Protein AF-A0A7S0CUC9-F1 (afdb_monomer)

Structure (mmCIF, N/CA/C/O backbone):
data_AF-A0A7S0CUC9-F1
#
_entry.id   AF-A0A7S0CUC9-F1
#
loop_
_atom_site.group_PDB
_atom_site.id
_atom_site.type_symbol
_atom_site.label_atom_id
_atom_site.label_alt_id
_atom_site.label_comp_id
_atom_site.label_asym_id
_atom_site.label_entity_id
_atom_site.label_seq_id
_atom_site.pdbx_PDB_ins_code
_atom_site.Cartn_x
_atom_site.Cartn_y
_atom_site.Cartn_z
_atom_site.occupancy
_atom_site.B_iso_or_equiv
_atom_site.auth_seq_id
_atom_site.auth_comp_id
_atom_site.auth_asym_id
_atom_site.auth_atom_id
_atom_site.pdbx_PDB_model_num
ATOM 1 N N . ALA A 1 1 ? -27.257 -79.789 12.459 1.00 45.66 1 ALA A N 1
ATOM 2 C CA . ALA A 1 1 ? -27.348 -78.481 13.132 1.00 45.66 1 ALA A CA 1
ATOM 3 C C . ALA A 1 1 ? -26.017 -77.756 12.973 1.00 45.66 1 ALA A C 1
ATOM 5 O O . ALA A 1 1 ? -25.026 -78.236 13.495 1.00 45.66 1 ALA A O 1
ATOM 6 N N . CYS A 1 2 ? -25.992 -76.676 12.191 1.00 34.47 2 CYS A N 1
ATOM 7 C CA . CYS A 1 2 ? -24.929 -75.663 12.150 1.00 34.47 2 CYS A CA 1
ATOM 8 C C . CYS A 1 2 ? -25.533 -74.432 11.444 1.00 34.47 2 CYS A C 1
ATOM 10 O O . CYS A 1 2 ? -25.970 -74.574 10.299 1.00 34.47 2 CYS A O 1
ATOM 12 N N . PRO A 1 3 ? -25.676 -73.272 12.109 1.00 47.12 3 PRO A N 1
ATOM 13 C CA . PRO A 1 3 ? -26.386 -72.130 11.543 1.00 47.12 3 PRO A CA 1
ATOM 14 C C . PRO A 1 3 ? -25.508 -71.349 10.552 1.00 47.12 3 PRO A C 1
ATOM 16 O O . PRO A 1 3 ? -24.316 -71.143 10.770 1.00 47.12 3 PRO A O 1
ATOM 19 N N . ARG A 1 4 ? -26.131 -70.912 9.450 1.00 42.53 4 ARG A N 1
ATOM 20 C CA . ARG A 1 4 ? -25.547 -70.050 8.412 1.00 42.53 4 ARG A CA 1
ATOM 21 C C . ARG A 1 4 ? -25.135 -68.696 9.006 1.00 42.53 4 ARG A C 1
ATOM 23 O O . ARG A 1 4 ? -25.962 -68.009 9.597 1.00 42.53 4 ARG A O 1
ATOM 30 N N . ALA A 1 5 ? -23.880 -68.302 8.800 1.00 45.47 5 ALA A N 1
ATOM 31 C CA . ALA A 1 5 ? -23.384 -66.966 9.117 1.00 45.47 5 ALA A CA 1
ATOM 32 C C . ALA A 1 5 ? -23.935 -65.929 8.118 1.00 45.47 5 ALA A C 1
ATOM 34 O O . ALA A 1 5 ? -23.866 -66.128 6.905 1.00 45.47 5 ALA A O 1
ATOM 35 N N . ALA A 1 6 ? -24.486 -64.830 8.637 1.00 49.97 6 ALA A N 1
ATOM 36 C CA . ALA A 1 6 ? -24.953 -63.682 7.861 1.00 49.97 6 ALA A CA 1
ATOM 37 C C . ALA A 1 6 ? -23.773 -62.821 7.351 1.00 49.97 6 ALA A C 1
ATOM 39 O O . ALA A 1 6 ? -22.750 -62.729 8.039 1.00 49.97 6 ALA A O 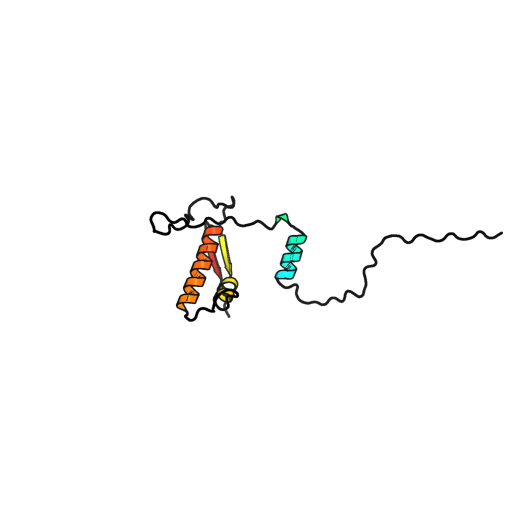1
ATOM 40 N N . PRO A 1 7 ? -23.886 -62.158 6.184 1.00 44.66 7 PRO A N 1
ATOM 41 C CA . PRO A 1 7 ? -22.839 -61.277 5.674 1.00 44.66 7 PRO A CA 1
ATOM 42 C C . PRO A 1 7 ? -22.808 -59.948 6.447 1.00 44.66 7 PRO A C 1
ATOM 44 O O . PRO A 1 7 ? -23.837 -59.312 6.671 1.00 44.66 7 PRO A O 1
ATOM 47 N N . ARG A 1 8 ? -21.608 -59.525 6.865 1.00 47.50 8 ARG A N 1
ATOM 48 C CA . ARG A 1 8 ? -21.362 -58.240 7.538 1.00 47.50 8 ARG A CA 1
ATOM 49 C C . ARG A 1 8 ? -21.408 -57.089 6.524 1.00 47.50 8 ARG A C 1
ATOM 51 O O . ARG A 1 8 ? -20.674 -57.114 5.540 1.00 47.50 8 ARG A O 1
ATOM 58 N N . ASN A 1 9 ? -22.222 -56.073 6.807 1.00 39.84 9 ASN A N 1
ATOM 59 C CA . ASN A 1 9 ? -22.202 -54.773 6.127 1.00 39.84 9 ASN A CA 1
ATOM 60 C C . ASN A 1 9 ? -20.844 -54.070 6.339 1.00 39.84 9 ASN A C 1
ATOM 62 O O . ASN A 1 9 ? -20.366 -54.045 7.477 1.00 39.84 9 ASN A O 1
ATOM 66 N N . PRO A 1 10 ? -20.225 -53.465 5.309 1.00 44.09 10 PRO A N 1
ATOM 67 C CA . PRO A 1 10 ? -19.032 -52.647 5.487 1.00 44.09 10 PRO A CA 1
ATOM 68 C C . PRO A 1 10 ? -19.412 -51.218 5.913 1.00 44.09 10 PRO A C 1
ATOM 70 O O . PRO A 1 10 ? -20.208 -50.550 5.258 1.00 44.09 10 PRO A O 1
ATOM 73 N N . SER A 1 11 ? -18.834 -50.751 7.021 1.00 48.31 11 SER A N 1
ATOM 74 C CA . SER A 1 11 ? -18.965 -49.380 7.531 1.00 48.31 11 SER A CA 1
ATOM 75 C C . SER A 1 11 ? -18.421 -48.326 6.545 1.00 48.31 11 SER A C 1
ATOM 77 O O . SER A 1 11 ? -17.453 -48.609 5.831 1.00 48.31 11 SER A O 1
ATOM 79 N N . PRO A 1 12 ? -18.952 -47.087 6.541 1.00 47.19 12 PRO A N 1
ATOM 80 C CA . PRO A 1 12 ? -18.495 -46.016 5.668 1.00 47.19 12 PRO A CA 1
ATOM 81 C C . PRO A 1 12 ? -17.354 -45.248 6.347 1.00 47.19 12 PRO A C 1
ATOM 83 O O . PRO A 1 12 ? -17.554 -44.181 6.918 1.00 47.19 12 PRO A O 1
ATOM 86 N N . HIS A 1 13 ? -16.140 -45.792 6.310 1.00 48.03 13 HIS A N 1
ATOM 87 C CA . HIS A 1 13 ? -14.944 -44.991 6.575 1.00 48.03 13 HIS A CA 1
ATOM 88 C C . HIS A 1 13 ? -14.215 -44.747 5.251 1.00 48.03 13 HIS A C 1
ATOM 90 O O . HIS A 1 13 ? -13.943 -45.715 4.531 1.00 48.03 13 HIS A O 1
ATOM 96 N N . PRO A 1 14 ? -13.903 -43.487 4.895 1.00 47.31 14 PRO A N 1
ATOM 97 C CA . PRO A 1 14 ? -13.142 -43.207 3.690 1.00 47.31 14 PRO A CA 1
ATOM 98 C C . PRO A 1 14 ? -11.754 -43.829 3.853 1.00 47.31 14 PRO A C 1
ATOM 100 O O . PRO A 1 14 ? -10.995 -43.479 4.757 1.00 47.31 14 PRO A O 1
ATOM 103 N N . ARG A 1 15 ? -11.436 -44.796 2.989 1.00 48.88 15 ARG A N 1
ATOM 104 C CA . ARG A 1 1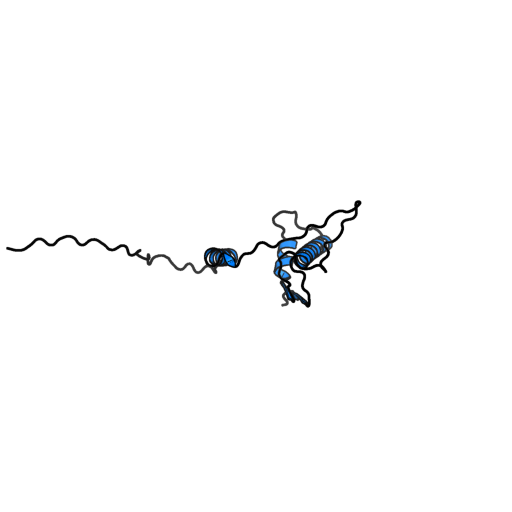5 ? -10.089 -45.354 2.883 1.00 48.88 15 ARG A CA 1
ATOM 105 C C . ARG A 1 15 ? -9.184 -44.241 2.371 1.00 48.88 15 ARG A C 1
ATOM 107 O O . ARG A 1 15 ? -9.240 -43.893 1.196 1.00 48.88 15 ARG A O 1
ATOM 114 N N . VAL A 1 16 ? -8.389 -43.666 3.265 1.00 52.16 16 VAL A N 1
ATOM 115 C CA . VAL A 1 16 ? -7.302 -42.762 2.894 1.00 52.16 16 VAL A CA 1
ATOM 116 C C . VAL A 1 16 ? -6.314 -43.582 2.068 1.00 52.16 16 VAL A C 1
ATOM 118 O O . VAL A 1 16 ? -5.735 -44.547 2.564 1.00 52.16 16 VAL A O 1
ATOM 121 N N . ASP A 1 17 ? -6.204 -43.256 0.783 1.00 50.69 17 ASP A N 1
ATOM 122 C CA . ASP A 1 17 ? -5.310 -43.933 -0.150 1.00 50.69 17 ASP A CA 1
ATOM 123 C C . ASP A 1 17 ? -3.843 -43.683 0.256 1.00 50.69 17 ASP A C 1
ATOM 125 O O . ASP A 1 17 ? -3.395 -42.531 0.235 1.00 50.69 17 ASP A O 1
ATOM 129 N N . PRO A 1 18 ? -3.063 -44.727 0.597 1.00 46.88 18 PRO A N 1
ATOM 130 C CA . PRO A 1 18 ? -1.659 -44.587 0.977 1.00 46.88 18 PRO A CA 1
ATOM 131 C C . PRO A 1 18 ? -0.748 -44.204 -0.206 1.00 46.88 18 PRO A C 1
ATOM 133 O O . PRO A 1 18 ? 0.459 -44.061 -0.024 1.00 46.88 18 PRO A O 1
ATOM 136 N N . ARG A 1 19 ? -1.293 -44.031 -1.421 1.00 43.16 19 ARG A N 1
ATOM 137 C CA . ARG A 1 19 ? -0.558 -43.601 -2.621 1.00 43.16 19 ARG A CA 1
ATOM 138 C C . ARG A 1 19 ? -0.708 -42.120 -2.968 1.00 43.16 19 ARG A C 1
ATOM 140 O O . ARG A 1 19 ? -0.202 -41.710 -4.014 1.00 43.16 19 ARG A O 1
ATOM 147 N N . ARG A 1 20 ? -1.288 -41.280 -2.097 1.00 47.97 20 ARG A N 1
ATOM 148 C CA . ARG A 1 20 ? -1.064 -39.823 -2.173 1.00 47.97 20 ARG A CA 1
ATOM 149 C C . ARG A 1 20 ? 0.365 -39.513 -1.743 1.00 47.97 20 ARG A C 1
ATOM 151 O O . ARG A 1 20 ? 0.654 -39.111 -0.624 1.00 47.97 20 ARG A O 1
ATOM 158 N N . ARG A 1 21 ? 1.267 -39.770 -2.685 1.00 40.59 21 ARG A N 1
ATOM 159 C CA . ARG A 1 21 ? 2.663 -39.371 -2.684 1.00 40.59 21 ARG A CA 1
ATOM 160 C C . ARG A 1 21 ? 2.714 -37.892 -2.320 1.00 40.59 21 ARG A C 1
ATOM 162 O O . ARG A 1 21 ? 2.181 -37.063 -3.054 1.00 40.59 21 ARG A O 1
ATOM 169 N N . CYS A 1 22 ? 3.351 -37.582 -1.197 1.00 45.53 22 CYS A N 1
ATOM 170 C CA . CYS A 1 22 ? 3.841 -36.250 -0.895 1.00 45.53 22 CYS A CA 1
ATOM 171 C C . CYS A 1 22 ? 4.784 -35.831 -2.030 1.00 45.53 22 CYS A C 1
ATOM 173 O O . CYS A 1 22 ? 5.982 -36.098 -1.987 1.00 45.53 22 CYS A O 1
ATOM 175 N N . GLN A 1 23 ? 4.249 -35.223 -3.086 1.00 44.88 23 GLN A N 1
ATOM 176 C CA . GLN A 1 23 ? 5.033 -34.313 -3.900 1.00 44.88 23 GLN A CA 1
ATOM 177 C C . GLN A 1 23 ? 5.104 -33.028 -3.089 1.00 44.88 23 GLN A C 1
ATOM 179 O O . GLN A 1 23 ? 4.203 -32.196 -3.130 1.00 44.88 23 GLN A O 1
ATOM 184 N N . GLY A 1 24 ? 6.154 -32.926 -2.275 1.00 46.44 24 GLY A N 1
ATOM 185 C CA . GLY A 1 24 ? 6.592 -31.661 -1.711 1.00 46.44 24 GLY A CA 1
ATOM 186 C C . GLY A 1 24 ? 7.058 -30.760 -2.847 1.00 46.44 24 GLY A C 1
ATOM 187 O O . GLY A 1 24 ? 8.245 -30.674 -3.123 1.00 46.44 24 GLY A O 1
ATOM 188 N N . SER A 1 25 ? 6.112 -30.129 -3.532 1.00 46.44 25 SER A N 1
ATOM 189 C CA . SER A 1 25 ? 6.346 -28.812 -4.096 1.00 46.44 25 SER A CA 1
ATOM 190 C C . SER A 1 25 ? 5.982 -27.854 -2.977 1.00 46.44 25 SER A C 1
ATOM 192 O O . SER A 1 25 ? 4.921 -28.025 -2.372 1.00 46.44 25 SER A O 1
ATOM 194 N N . ALA A 1 26 ? 6.858 -26.903 -2.652 1.00 46.38 26 ALA A N 1
ATOM 195 C CA . ALA A 1 26 ? 6.5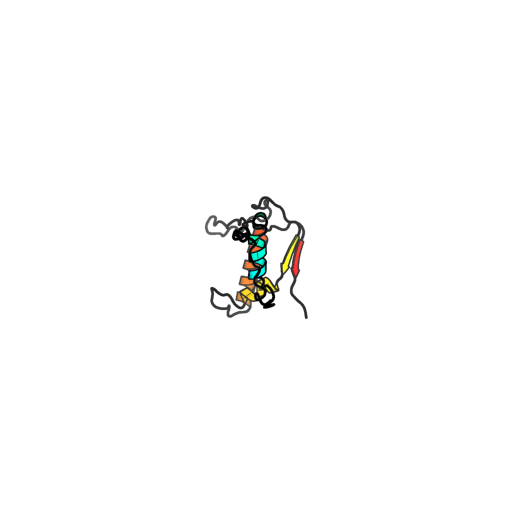04 -25.803 -1.765 1.00 46.38 26 ALA A CA 1
ATOM 196 C C . ALA A 1 26 ? 5.093 -25.334 -2.141 1.00 46.38 26 ALA A C 1
ATOM 198 O O . ALA A 1 26 ? 4.810 -25.163 -3.331 1.00 46.38 26 ALA A O 1
ATOM 199 N N . MET A 1 27 ? 4.188 -25.236 -1.166 1.00 55.44 27 MET A N 1
ATOM 200 C CA . MET A 1 27 ? 2.889 -24.621 -1.405 1.00 55.44 27 MET A CA 1
ATOM 201 C C . MET A 1 27 ? 3.201 -23.206 -1.881 1.00 55.44 27 MET A C 1
ATOM 203 O O . MET A 1 27 ? 3.547 -22.354 -1.068 1.00 55.44 27 MET A O 1
ATOM 207 N N . GLY A 1 28 ? 3.195 -22.990 -3.199 1.00 71.06 28 GLY A N 1
ATOM 208 C CA . GLY A 1 28 ? 3.457 -21.677 -3.764 1.00 71.06 28 GLY A CA 1
ATOM 209 C C . GLY A 1 28 ? 2.475 -20.682 -3.160 1.00 71.06 28 GLY A C 1
ATOM 210 O O . GLY A 1 28 ? 1.395 -21.081 -2.709 1.00 71.06 28 GLY A O 1
ATOM 211 N N . VAL A 1 29 ? 2.830 -19.399 -3.172 1.00 81.06 29 VAL A N 1
ATOM 212 C CA . VAL A 1 29 ? 1.981 -18.317 -2.646 1.00 81.06 29 VAL A CA 1
ATOM 213 C C . VAL A 1 29 ? 0.497 -18.488 -3.045 1.00 81.06 29 VAL A C 1
ATOM 215 O O . VAL A 1 29 ? -0.351 -18.421 -2.153 1.00 81.06 29 VAL A O 1
ATOM 218 N N . PRO A 1 30 ? 0.148 -18.871 -4.296 1.00 85.25 30 PRO A N 1
ATOM 219 C CA . PRO A 1 30 ? -1.249 -19.100 -4.683 1.00 85.25 30 PRO A CA 1
ATOM 220 C C . PRO A 1 30 ? -1.924 -20.300 -3.994 1.00 85.25 30 PRO A C 1
ATOM 222 O O . PRO A 1 30 ? -3.096 -20.232 -3.626 1.00 85.25 30 PRO A O 1
ATOM 225 N N . ALA A 1 31 ? -1.206 -21.410 -3.800 1.00 87.69 31 ALA A N 1
ATOM 226 C CA . ALA A 1 31 ? -1.750 -22.612 -3.164 1.00 87.69 31 ALA A CA 1
ATOM 227 C C . ALA A 1 31 ? -1.979 -22.395 -1.663 1.00 87.69 31 ALA A C 1
ATOM 229 O O . ALA A 1 31 ? -2.974 -22.868 -1.110 1.00 87.69 31 ALA A O 1
ATOM 230 N N . PHE A 1 32 ? -1.073 -21.662 -1.012 1.00 89.50 32 PHE A N 1
ATOM 231 C CA . PHE A 1 32 ? -1.228 -21.279 0.387 1.00 89.50 32 PHE A CA 1
ATOM 232 C C . PHE A 1 32 ? -2.380 -20.288 0.576 1.00 89.50 32 PHE A C 1
ATOM 234 O O . PHE A 1 32 ? -3.232 -20.512 1.434 1.00 89.50 32 PHE A O 1
ATOM 241 N N . TYR A 1 33 ? -2.458 -19.253 -0.268 1.00 89.31 33 TYR A N 1
ATOM 242 C CA . TYR A 1 33 ? -3.556 -18.287 -0.242 1.00 89.31 33 TYR A CA 1
ATOM 243 C C . TYR A 1 33 ? -4.917 -18.970 -0.420 1.00 89.31 33 TYR A C 1
ATOM 245 O O . TYR A 1 33 ? -5.825 -18.749 0.378 1.00 89.31 33 TYR A O 1
ATOM 253 N N . ARG A 1 34 ? -5.039 -19.878 -1.400 1.00 89.00 34 ARG A N 1
ATOM 254 C CA . ARG A 1 34 ? -6.263 -20.660 -1.624 1.00 89.00 34 ARG A CA 1
ATOM 255 C C . ARG A 1 34 ? -6.655 -21.501 -0.411 1.00 89.00 34 ARG A C 1
ATOM 257 O O . ARG A 1 34 ? -7.818 -21.544 -0.030 1.00 89.00 34 ARG A O 1
ATOM 264 N N . TRP A 1 35 ? -5.694 -22.191 0.196 1.00 92.25 35 TRP A N 1
ATOM 265 C CA . TRP A 1 35 ? -5.973 -22.982 1.392 1.00 92.25 35 TRP A CA 1
ATOM 266 C C . TRP A 1 35 ? -6.461 -22.103 2.553 1.00 92.25 35 TRP A C 1
ATOM 268 O O . TRP A 1 35 ? -7.370 -22.491 3.288 1.00 92.25 35 TRP A O 1
ATOM 278 N N . LEU A 1 36 ? -5.873 -20.916 2.710 1.00 92.44 36 LEU A N 1
ATOM 279 C CA . LEU A 1 36 ? -6.235 -19.972 3.760 1.00 92.44 36 LEU A CA 1
ATOM 280 C C . LEU A 1 36 ? -7.645 -19.399 3.543 1.00 92.44 36 LEU A C 1
ATOM 282 O O . LEU A 1 36 ? -8.428 -19.351 4.492 1.00 92.44 36 LEU A O 1
ATOM 286 N N . SER A 1 37 ? -7.978 -19.037 2.301 1.00 91.12 37 SER A N 1
ATOM 287 C CA . SER A 1 37 ? -9.284 -18.488 1.924 1.00 91.12 37 SER A CA 1
ATOM 288 C C . SER A 1 37 ? -10.419 -19.499 2.091 1.00 91.12 37 SER A C 1
ATOM 290 O O . SER A 1 37 ? -11.467 -19.163 2.637 1.00 91.12 37 SER A O 1
ATOM 292 N N . GLU A 1 38 ? -10.195 -20.758 1.699 1.00 92.50 38 GLU A N 1
ATOM 293 C CA . GLU A 1 38 ? -11.169 -21.844 1.868 1.00 92.50 38 GLU A CA 1
ATOM 294 C C . GLU A 1 38 ? -11.385 -22.188 3.352 1.00 92.50 38 GLU A C 1
ATOM 296 O O . GLU A 1 38 ? -12.499 -22.515 3.766 1.00 92.50 38 GLU A O 1
ATOM 301 N N . LYS A 1 39 ? -10.328 -22.116 4.172 1.00 93.38 39 LYS A N 1
ATOM 302 C CA . LYS A 1 39 ? -10.387 -22.500 5.588 1.00 93.38 39 LYS A CA 1
ATOM 303 C C . LYS A 1 39 ? -10.930 -21.397 6.500 1.00 93.38 39 LYS A C 1
ATOM 305 O O . LYS A 1 39 ? -11.597 -21.710 7.486 1.00 93.38 39 LYS A O 1
ATOM 310 N N . TYR A 1 40 ? -10.645 -20.133 6.197 1.00 94.44 40 TYR A N 1
ATOM 311 C CA . TYR A 1 40 ? -11.038 -18.985 7.013 1.00 94.44 40 TYR A CA 1
ATOM 312 C C . TYR A 1 40 ? -11.612 -17.864 6.133 1.00 94.44 40 TYR A C 1
ATOM 314 O O . TYR A 1 40 ? -10.961 -16.842 5.944 1.00 94.44 40 TYR A O 1
ATOM 322 N N . PRO A 1 41 ? -12.847 -17.998 5.625 1.00 91.06 41 PRO A N 1
ATOM 323 C CA . PRO A 1 41 ? -13.391 -17.059 4.639 1.00 91.06 41 PRO A CA 1
ATOM 324 C C . PRO A 1 41 ? -13.542 -15.621 5.162 1.00 91.06 41 PRO A C 1
ATOM 326 O O . PRO A 1 41 ? -13.532 -14.680 4.381 1.00 91.06 41 PRO A O 1
ATOM 329 N N . LEU A 1 42 ? -13.643 -15.429 6.482 1.00 90.38 42 LEU A N 1
ATOM 330 C CA . LEU A 1 42 ? -13.837 -14.111 7.104 1.00 90.38 42 LEU A CA 1
ATOM 331 C C . LEU A 1 42 ? -12.575 -13.233 7.142 1.00 90.38 42 LEU A C 1
ATOM 333 O O . LEU A 1 42 ? -12.663 -12.074 7.545 1.00 90.38 42 LEU A O 1
ATOM 337 N N . ILE A 1 43 ? -11.403 -13.775 6.793 1.00 89.88 43 ILE A N 1
ATOM 338 C CA . ILE A 1 43 ? -10.144 -13.010 6.819 1.00 89.88 43 ILE A CA 1
ATOM 339 C C . ILE A 1 43 ? -9.971 -12.135 5.578 1.00 89.88 43 ILE A C 1
ATOM 341 O O . ILE A 1 43 ? -9.206 -11.178 5.621 1.00 89.88 43 ILE A O 1
ATOM 345 N N . ILE A 1 44 ? -10.635 -12.489 4.476 1.00 89.19 44 ILE A N 1
ATOM 346 C CA . ILE A 1 44 ? -10.565 -11.737 3.229 1.00 89.19 44 ILE A CA 1
ATOM 347 C C . ILE A 1 44 ? -11.657 -10.684 3.286 1.00 89.19 44 ILE A C 1
ATOM 349 O O . ILE A 1 44 ? -12.829 -10.996 3.500 1.00 89.19 44 ILE A O 1
ATOM 353 N N . LYS A 1 45 ? -11.252 -9.432 3.116 1.00 87.75 45 LYS A N 1
ATOM 354 C CA . LYS A 1 45 ? -12.147 -8.296 2.967 1.00 87.75 45 LYS A CA 1
ATOM 355 C C . LYS A 1 45 ? -11.703 -7.514 1.750 1.00 87.75 45 LYS A C 1
ATOM 357 O O . LYS A 1 45 ? -10.505 -7.289 1.581 1.00 87.75 45 LYS A O 1
ATOM 362 N N . ASP A 1 46 ? -12.671 -7.120 0.942 1.00 89.56 46 ASP A N 1
ATOM 363 C CA . ASP A 1 46 ? -12.420 -6.239 -0.185 1.00 89.56 46 ASP A CA 1
ATOM 364 C C . ASP A 1 46 ? -12.079 -4.845 0.339 1.00 89.56 46 ASP A C 1
ATOM 366 O O . ASP A 1 46 ? -12.691 -4.357 1.294 1.00 89.56 46 ASP A O 1
ATOM 370 N N . VAL A 1 47 ? -11.065 -4.238 -0.269 1.00 88.69 47 VAL A N 1
ATOM 371 C CA . VAL A 1 47 ? -10.635 -2.882 0.062 1.00 88.69 47 VAL A CA 1
ATOM 372 C C . VAL A 1 47 ? -11.542 -1.901 -0.668 1.00 88.69 47 VAL A C 1
ATOM 374 O O . VAL A 1 47 ? -11.789 -2.042 -1.864 1.00 88.69 47 VAL A O 1
ATOM 377 N N . ILE A 1 48 ? -12.046 -0.910 0.061 1.00 87.75 48 ILE A N 1
ATOM 378 C CA . ILE A 1 48 ? -12.796 0.212 -0.497 1.00 87.75 48 ILE A CA 1
ATOM 379 C C . ILE A 1 48 ? -11.786 1.288 -0.895 1.00 87.75 48 ILE A C 1
ATOM 381 O O . ILE A 1 48 ? -11.037 1.781 -0.045 1.00 87.75 48 ILE A O 1
ATOM 385 N N . GLU A 1 49 ? -11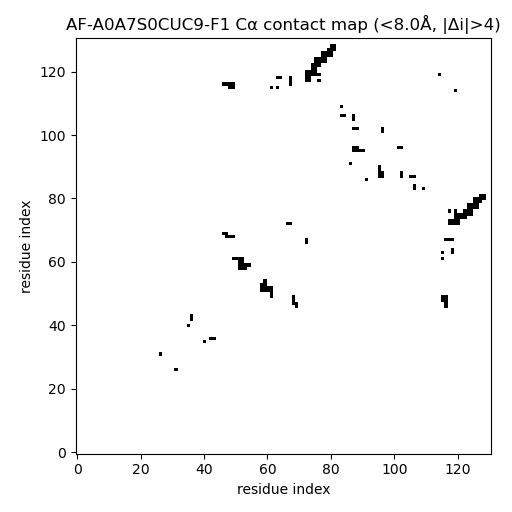.768 1.625 -2.182 1.00 85.25 49 GLU A N 1
ATOM 386 C CA . GLU A 1 49 ? -10.921 2.664 -2.770 1.00 85.25 49 GLU A CA 1
ATOM 387 C C . GLU A 1 49 ? -11.779 3.899 -3.083 1.00 85.25 49 GLU A C 1
ATOM 389 O O . GLU A 1 49 ? -12.878 3.768 -3.623 1.00 85.25 49 GLU A O 1
ATOM 394 N N . ASP A 1 50 ? -11.281 5.091 -2.747 1.00 80.94 50 ASP A N 1
ATOM 395 C CA . ASP A 1 50 ? -11.888 6.344 -3.200 1.00 80.94 50 ASP A CA 1
ATOM 396 C C . ASP A 1 50 ? -11.289 6.694 -4.565 1.00 80.94 50 ASP A C 1
ATOM 398 O O . ASP A 1 50 ? -10.068 6.796 -4.701 1.00 80.94 50 ASP A O 1
ATOM 402 N N . GLU A 1 51 ? -12.133 6.876 -5.577 1.00 71.88 51 GLU A N 1
ATOM 403 C CA . GLU A 1 51 ? -11.674 7.288 -6.901 1.00 71.88 51 GLU A CA 1
ATOM 404 C C . GLU A 1 51 ? -11.427 8.807 -6.933 1.00 71.88 51 GLU A C 1
ATOM 406 O O . GLU A 1 51 ? -12.248 9.579 -6.417 1.00 71.88 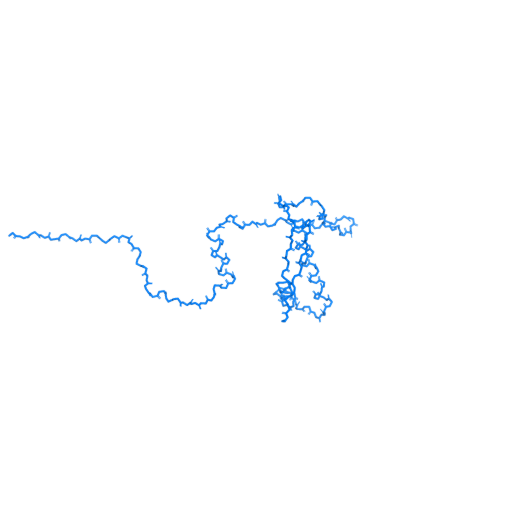51 GLU A O 1
ATOM 411 N N . PRO A 1 52 ? -10.314 9.269 -7.531 1.00 68.75 52 PRO A N 1
ATOM 412 C CA . PRO A 1 52 ? -10.101 10.691 -7.757 1.00 68.75 52 PRO A CA 1
ATOM 413 C C . PRO A 1 52 ? -11.215 11.228 -8.660 1.00 68.75 52 PRO A C 1
ATOM 415 O O . PRO A 1 52 ? -11.508 10.660 -9.712 1.00 68.75 52 PRO A O 1
ATOM 418 N N . PHE A 1 53 ? -11.845 12.328 -8.247 1.00 66.81 53 PHE A N 1
ATOM 419 C CA . PHE A 1 53 ? -12.866 12.990 -9.051 1.00 66.81 53 PHE A CA 1
ATOM 420 C C . PHE A 1 53 ? -12.262 14.184 -9.789 1.00 66.81 53 PHE A C 1
ATOM 422 O O . PHE A 1 53 ? -11.413 14.912 -9.269 1.00 66.81 53 PHE A O 1
ATOM 429 N N . GLU A 1 54 ? -12.724 14.409 -11.012 1.00 62.62 54 GLU A N 1
ATOM 430 C CA . GLU A 1 54 ? -12.374 15.601 -11.773 1.00 62.62 54 GLU A CA 1
ATOM 431 C C . GLU A 1 54 ? -13.348 16.726 -11.414 1.00 62.62 54 GLU A C 1
ATOM 433 O O . GLU A 1 54 ? -14.554 16.620 -11.649 1.00 62.62 54 GLU A O 1
ATOM 438 N N . ALA A 1 55 ? -12.834 17.821 -10.855 1.00 62.12 55 ALA A N 1
ATOM 439 C CA . ALA A 1 55 ? -13.573 19.074 -10.773 1.00 62.12 55 ALA A CA 1
ATOM 440 C C . ALA A 1 55 ? -12.960 20.084 -11.742 1.00 62.12 55 ALA A C 1
ATOM 442 O O . ALA A 1 55 ? -11.779 20.412 -11.656 1.00 62.12 55 ALA A O 1
ATOM 443 N N . ASP A 1 56 ? -13.785 20.582 -12.665 1.00 60.03 56 ASP A N 1
ATOM 444 C CA . ASP A 1 56 ? -13.449 21.701 -13.557 1.00 60.03 56 ASP A CA 1
ATOM 445 C C . ASP A 1 56 ? -12.181 21.475 -14.414 1.00 60.03 56 ASP A C 1
ATOM 447 O O . ASP A 1 56 ? -11.367 22.372 -14.624 1.00 60.03 56 ASP A O 1
ATOM 451 N N . GLY A 1 57 ? -11.979 20.238 -14.889 1.00 65.44 57 GLY A N 1
ATOM 452 C CA . GLY A 1 57 ? -10.832 19.858 -15.727 1.00 65.44 57 GLY A CA 1
ATOM 453 C C . GLY A 1 57 ? -9.500 19.727 -14.980 1.00 65.44 57 GLY A C 1
ATOM 454 O O . GLY A 1 57 ? -8.470 19.532 -15.621 1.00 65.44 57 GLY A O 1
ATOM 455 N N . THR A 1 58 ? -9.510 19.819 -13.644 1.00 64.25 58 THR A N 1
ATOM 456 C CA . THR A 1 58 ? -8.342 19.559 -12.795 1.00 64.25 58 THR A CA 1
ATOM 457 C C . THR A 1 58 ? -8.567 18.266 -12.003 1.00 64.25 58 THR A C 1
ATOM 459 O O . THR A 1 58 ? -9.586 18.157 -11.314 1.00 64.25 58 THR A O 1
ATOM 462 N N . PRO A 1 59 ? -7.655 17.278 -12.068 1.00 64.56 59 PRO A N 1
ATOM 463 C CA . PRO A 1 59 ? -7.765 16.079 -11.246 1.00 64.56 59 PRO A CA 1
ATOM 464 C C . PRO A 1 59 ? -7.593 16.470 -9.774 1.00 64.56 59 PRO A C 1
ATOM 466 O O . PRO A 1 59 ? -6.537 16.967 -9.374 1.00 64.56 59 PRO A O 1
ATOM 469 N N . CYS A 1 60 ? -8.638 16.286 -8.965 1.00 67.75 60 CYS A N 1
ATOM 470 C CA . CYS A 1 60 ? -8.535 16.481 -7.526 1.00 67.75 60 CYS A CA 1
ATOM 471 C C . CYS A 1 60 ? -7.993 15.191 -6.890 1.00 67.75 60 CYS A C 1
ATOM 473 O O . CYS A 1 60 ? -8.625 14.139 -7.028 1.00 67.75 60 CYS A O 1
ATOM 475 N N . PRO A 1 61 ? -6.841 15.236 -6.196 1.00 71.19 61 PRO A N 1
ATOM 476 C CA . PRO A 1 61 ? -6.318 14.066 -5.507 1.00 71.19 61 PRO A CA 1
ATOM 477 C C . PRO A 1 61 ? -7.242 13.670 -4.350 1.00 71.19 61 PRO A C 1
ATOM 479 O O . PRO A 1 61 ? -7.882 14.518 -3.723 1.00 71.19 61 PRO A O 1
ATOM 482 N N . VAL A 1 62 ? -7.298 12.369 -4.065 1.00 79.31 62 VAL A N 1
ATOM 483 C CA . VAL A 1 62 ? -8.068 11.811 -2.948 1.00 79.31 62 VAL A CA 1
ATOM 484 C C . VAL A 1 62 ? -7.566 12.421 -1.639 1.00 79.31 62 VAL A C 1
ATOM 486 O O . VAL A 1 62 ? -6.369 12.392 -1.351 1.00 79.31 62 VAL A O 1
ATOM 489 N N . ASP A 1 63 ? -8.476 12.957 -0.823 1.00 81.06 63 ASP A N 1
ATOM 490 C CA . ASP A 1 63 ? -8.116 13.478 0.495 1.00 81.06 63 ASP A CA 1
ATOM 491 C C . ASP A 1 63 ? -7.791 12.323 1.455 1.00 81.06 63 ASP A C 1
ATOM 493 O O . ASP A 1 63 ? -8.667 11.703 2.062 1.00 81.06 63 ASP A O 1
ATOM 497 N N . THR A 1 64 ? -6.500 12.044 1.622 1.00 83.88 64 THR A N 1
ATOM 498 C CA . THR A 1 64 ? -6.003 11.005 2.531 1.00 83.88 64 THR A CA 1
ATOM 499 C C . THR A 1 64 ? -6.021 11.428 4.003 1.00 83.88 64 THR A C 1
ATOM 501 O O . THR A 1 64 ? -5.750 10.609 4.885 1.00 83.88 64 THR A O 1
ATOM 504 N N . SER A 1 65 ? -6.325 12.695 4.311 1.00 85.25 65 SER A N 1
ATOM 505 C CA . SER A 1 65 ? -6.451 13.167 5.695 1.00 85.25 65 SER A CA 1
ATOM 506 C C . SER A 1 65 ? -7.782 12.749 6.327 1.00 85.25 65 SER A C 1
ATOM 508 O O . SER A 1 65 ? -7.837 12.519 7.537 1.00 85.25 65 SER A O 1
ATOM 510 N N . ALA A 1 66 ? -8.817 12.550 5.508 1.00 86.38 66 ALA A N 1
ATOM 511 C CA . ALA A 1 66 ? -10.125 12.078 5.935 1.00 86.38 66 ALA A CA 1
ATOM 512 C C . ALA A 1 66 ? -10.077 10.651 6.532 1.00 86.38 66 ALA A C 1
ATOM 514 O O . ALA A 1 66 ? -9.142 9.885 6.246 1.00 86.38 66 ALA A O 1
ATOM 515 N N . PRO A 1 67 ? -11.077 10.259 7.348 1.00 87.50 67 PRO A N 1
ATOM 516 C CA . PRO A 1 67 ? -11.177 8.906 7.901 1.00 87.50 67 PRO A CA 1
ATOM 517 C C . PRO A 1 67 ? -11.117 7.829 6.815 1.00 87.50 67 PRO A C 1
ATOM 519 O O . PRO A 1 67 ? -11.617 8.043 5.712 1.00 87.50 67 PRO A O 1
ATOM 522 N N . ASN A 1 68 ? -10.507 6.681 7.108 1.00 88.81 68 ASN A N 1
ATOM 523 C CA . ASN A 1 68 ? -10.364 5.608 6.126 1.00 88.81 68 ASN A CA 1
ATOM 524 C C . ASN A 1 68 ? -11.748 5.026 5.738 1.00 88.81 68 ASN A C 1
ATOM 526 O O . ASN A 1 68 ? -12.499 4.618 6.633 1.00 88.81 68 ASN A O 1
ATOM 530 N N . PRO A 1 69 ? -12.088 4.932 4.432 1.00 87.31 69 PRO A N 1
ATOM 531 C CA . PRO A 1 69 ? -13.382 4.418 3.966 1.00 87.31 69 PRO A CA 1
ATOM 532 C C . PRO A 1 69 ? -13.646 2.958 4.369 1.00 87.31 69 PRO A C 1
ATOM 534 O O . PRO A 1 69 ? -14.798 2.548 4.497 1.00 87.31 69 PRO A O 1
ATOM 537 N N . ASN A 1 70 ? -12.599 2.183 4.662 1.00 87.69 70 ASN A N 1
ATOM 538 C CA . ASN A 1 70 ? -12.692 0.805 5.149 1.00 87.69 70 ASN A CA 1
ATOM 539 C C . ASN A 1 70 ? -13.203 0.704 6.603 1.00 87.69 70 ASN A C 1
ATOM 541 O O . ASN A 1 70 ? -13.366 -0.398 7.131 1.00 87.69 70 ASN A O 1
ATOM 545 N N . GLY A 1 71 ? -13.436 1.836 7.281 1.00 83.75 71 GLY A N 1
ATOM 546 C CA . GLY A 1 71 ? -13.935 1.894 8.659 1.00 83.75 71 GLY A CA 1
ATOM 547 C C . GLY A 1 71 ? -12.904 1.486 9.715 1.00 83.75 71 GLY A C 1
ATOM 548 O O . GLY A 1 71 ? -13.238 1.373 10.895 1.00 83.75 71 GLY A O 1
ATOM 549 N N . GLN A 1 72 ? -11.655 1.266 9.302 1.00 88.12 72 GLN A N 1
ATOM 550 C CA . GLN A 1 72 ? -10.532 0.936 10.166 1.00 88.12 72 GLN A CA 1
ATOM 551 C C . GLN A 1 72 ? -9.347 1.843 9.844 1.00 88.12 72 GLN A C 1
ATOM 553 O O . GLN A 1 72 ? -8.928 1.951 8.696 1.00 88.12 72 GLN A O 1
ATOM 558 N N . GLU A 1 73 ? -8.803 2.476 10.880 1.00 91.69 73 GLU A N 1
ATOM 559 C CA . GLU A 1 73 ? -7.588 3.279 10.777 1.00 91.69 73 GLU A CA 1
ATOM 560 C C . GLU A 1 73 ? -6.347 2.400 10.930 1.00 91.69 73 GLU A C 1
ATOM 562 O O . GLU A 1 73 ? -6.311 1.480 11.756 1.00 91.69 73 GLU A O 1
ATOM 567 N N . PHE A 1 74 ? -5.313 2.723 10.158 1.00 94.38 74 PHE A N 1
ATOM 568 C CA . PHE A 1 74 ? -4.027 2.045 10.199 1.00 94.38 74 PHE A CA 1
ATOM 569 C C . PHE A 1 74 ? -2.956 3.018 10.679 1.00 94.38 74 PHE A C 1
ATOM 571 O O . PHE A 1 74 ? -2.847 4.143 10.204 1.00 94.38 74 PHE A O 1
ATOM 578 N N . ASP A 1 75 ? -2.143 2.590 11.637 1.00 93.94 75 ASP A N 1
ATOM 579 C CA . ASP A 1 75 ? -1.048 3.415 12.147 1.00 93.94 75 ASP A CA 1
ATOM 580 C C . ASP A 1 75 ? 0.201 3.293 11.265 1.00 93.94 75 ASP A C 1
ATOM 582 O O . ASP A 1 75 ? 0.815 4.297 10.901 1.00 93.94 75 ASP A O 1
ATOM 586 N N . ASN A 1 76 ? 0.562 2.057 10.913 1.00 95.88 76 ASN A N 1
ATOM 587 C CA . ASN A 1 76 ? 1.823 1.730 10.263 1.00 95.88 76 ASN A CA 1
ATOM 588 C C . ASN A 1 76 ? 1.559 0.930 8.983 1.00 95.88 76 ASN A C 1
ATOM 590 O O . ASN A 1 76 ? 0.896 -0.107 9.037 1.00 95.88 76 ASN A O 1
ATOM 594 N N . LEU A 1 77 ? 2.123 1.375 7.864 1.00 96.25 77 LEU A N 1
ATOM 595 C CA . LEU A 1 77 ? 2.133 0.661 6.591 1.00 96.25 77 LEU A CA 1
ATOM 596 C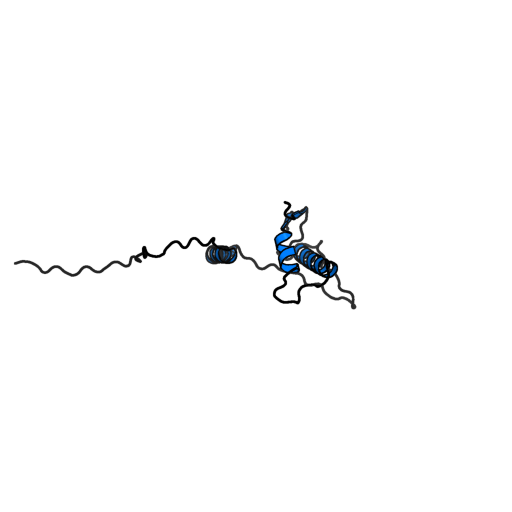 C . LEU A 1 77 ? 3.567 0.232 6.270 1.00 96.25 77 LEU A C 1
ATOM 598 O O . LEU A 1 77 ? 4.474 1.062 6.260 1.00 96.25 77 LEU A O 1
ATOM 602 N N . TYR A 1 78 ? 3.757 -1.059 6.011 1.00 96.31 78 TYR A N 1
ATOM 603 C CA . TYR A 1 78 ? 5.036 -1.646 5.620 1.00 96.31 78 TYR A CA 1
ATOM 604 C C . TYR A 1 78 ? 4.925 -2.113 4.172 1.00 96.31 78 TYR A C 1
ATOM 606 O O . TYR A 1 78 ? 4.076 -2.946 3.861 1.00 96.31 78 TYR A O 1
ATOM 614 N N . LEU A 1 79 ? 5.764 -1.565 3.302 1.00 95.38 79 LEU A N 1
ATOM 615 C CA . LEU A 1 79 ? 5.823 -1.901 1.889 1.00 95.38 79 LEU A CA 1
ATOM 616 C C . LEU A 1 79 ? 7.086 -2.708 1.613 1.00 95.38 79 LEU A C 1
ATOM 618 O O . LEU A 1 79 ? 8.192 -2.262 1.915 1.00 95.38 79 LEU A O 1
ATOM 622 N N . ASP A 1 80 ? 6.897 -3.885 1.028 1.00 93.94 80 ASP A N 1
ATOM 623 C CA . ASP A 1 80 ? 7.962 -4.642 0.382 1.00 93.94 80 ASP A CA 1
ATOM 624 C C . ASP A 1 80 ? 8.114 -4.113 -1.046 1.00 93.94 80 ASP A C 1
ATOM 626 O O . ASP A 1 80 ? 7.262 -4.335 -1.913 1.00 93.94 80 ASP A O 1
ATOM 630 N N . MET A 1 81 ? 9.196 -3.377 -1.278 1.00 92.00 81 MET A N 1
ATOM 631 C CA . MET A 1 81 ? 9.459 -2.748 -2.564 1.00 92.00 81 MET A CA 1
ATOM 632 C C . MET A 1 81 ? 9.782 -3.767 -3.647 1.00 92.00 81 MET A C 1
ATOM 634 O O . MET A 1 81 ? 9.499 -3.494 -4.808 1.00 92.00 81 MET A O 1
ATOM 638 N N . ASN A 1 82 ? 10.291 -4.954 -3.316 1.00 88.81 82 ASN A N 1
ATOM 639 C CA . ASN A 1 82 ? 10.544 -5.978 -4.328 1.00 88.81 82 ASN A CA 1
ATOM 640 C C . ASN A 1 82 ? 9.239 -6.499 -4.926 1.00 88.81 82 ASN A C 1
ATOM 642 O O . ASN A 1 82 ? 9.157 -6.719 -6.137 1.00 88.81 82 ASN A O 1
ATOM 646 N N . GLY A 1 83 ? 8.198 -6.603 -4.096 1.00 85.75 83 GLY A N 1
ATOM 647 C CA . GLY A 1 83 ? 6.842 -6.925 -4.535 1.00 85.75 83 GLY A CA 1
ATOM 648 C C . GLY A 1 83 ? 6.212 -5.872 -5.456 1.00 85.75 83 GLY A C 1
ATOM 649 O O . GLY A 1 83 ? 5.332 -6.220 -6.238 1.00 85.75 83 GLY A O 1
ATOM 650 N N . ILE A 1 84 ? 6.669 -4.615 -5.397 1.00 88.56 84 ILE A N 1
ATOM 651 C CA . ILE A 1 84 ? 6.187 -3.501 -6.237 1.00 88.56 84 ILE A CA 1
ATOM 652 C C . ILE A 1 84 ? 7.036 -3.364 -7.506 1.00 88.56 84 ILE A C 1
ATOM 654 O O . ILE A 1 84 ? 6.513 -3.294 -8.614 1.00 88.56 84 ILE A O 1
ATOM 658 N N . ILE A 1 85 ? 8.359 -3.369 -7.353 1.00 86.88 85 ILE A N 1
ATOM 659 C CA . ILE A 1 85 ? 9.316 -3.128 -8.432 1.00 86.88 85 ILE A CA 1
ATOM 660 C C . ILE A 1 85 ? 9.264 -4.255 -9.471 1.00 86.88 85 ILE A C 1
ATOM 662 O O . ILE A 1 85 ? 9.275 -3.981 -10.671 1.00 86.88 85 ILE A O 1
ATOM 666 N N . HIS A 1 86 ? 9.176 -5.520 -9.044 1.00 84.31 86 HIS A N 1
ATOM 667 C CA . HIS A 1 86 ? 9.210 -6.657 -9.968 1.00 84.31 86 HIS A CA 1
ATOM 668 C C . HIS A 1 86 ? 8.070 -6.618 -11.015 1.00 84.31 86 HIS A C 1
ATOM 670 O O . HIS A 1 86 ? 8.373 -6.729 -12.209 1.00 84.31 86 HIS A O 1
ATOM 676 N N . PRO A 1 87 ? 6.791 -6.395 -10.635 1.00 80.06 87 PRO A N 1
ATOM 677 C CA . PRO A 1 87 ? 5.706 -6.157 -11.594 1.00 80.06 87 PRO A CA 1
ATOM 678 C C . PRO A 1 87 ? 5.881 -4.917 -12.483 1.00 80.06 87 PRO A C 1
ATOM 680 O O . PRO A 1 87 ? 5.431 -4.927 -13.626 1.00 80.06 87 PRO A O 1
ATOM 683 N N . CYS A 1 88 ? 6.526 -3.850 -12.000 1.00 76.38 88 CYS A N 1
ATOM 684 C CA . CYS A 1 88 ? 6.724 -2.630 -12.792 1.00 76.38 88 CYS A CA 1
ATOM 685 C C . CYS A 1 88 ? 7.729 -2.815 -13.942 1.00 76.38 88 CYS A C 1
ATOM 687 O O . CYS A 1 88 ? 7.560 -2.185 -14.983 1.00 76.38 88 CYS A O 1
ATOM 689 N N . PHE A 1 89 ? 8.718 -3.705 -13.797 1.00 72.38 89 PHE A N 1
ATOM 690 C CA . PHE A 1 89 ? 9.663 -4.051 -14.871 1.00 72.38 89 PHE A CA 1
ATOM 691 C C . PHE A 1 89 ? 9.114 -5.081 -15.870 1.00 72.38 89 PHE A C 1
ATOM 693 O O . PHE A 1 89 ? 9.510 -5.075 -17.035 1.00 72.38 89 PHE A O 1
ATOM 700 N N . HIS A 1 90 ? 8.204 -5.955 -15.433 1.00 70.88 90 HIS A N 1
ATOM 701 C CA . HIS A 1 90 ? 7.596 -6.996 -16.271 1.00 70.88 90 HIS A CA 1
ATOM 702 C C . HIS A 1 90 ? 6.069 -6.993 -16.139 1.00 70.88 90 HIS A C 1
ATOM 704 O O . HIS A 1 90 ? 5.495 -7.940 -15.595 1.00 70.88 90 HIS A O 1
ATOM 710 N N . PRO A 1 91 ? 5.394 -5.931 -16.599 1.00 68.50 91 PRO A N 1
ATOM 711 C CA . PRO A 1 91 ? 3.943 -5.894 -16.554 1.00 68.50 91 PRO A CA 1
ATOM 712 C C . PRO A 1 91 ? 3.330 -6.985 -17.449 1.00 68.50 91 PRO A C 1
ATOM 714 O O . PRO A 1 91 ? 3.726 -7.133 -18.603 1.00 68.50 91 PRO A O 1
ATOM 717 N N . GLU A 1 92 ? 2.345 -7.730 -16.935 1.00 64.69 92 GLU A N 1
ATOM 718 C CA . GLU A 1 92 ? 1.651 -8.781 -17.704 1.00 64.69 92 GLU A CA 1
ATOM 719 C C . GLU A 1 92 ? 0.707 -8.200 -18.781 1.00 64.69 92 GLU A C 1
ATOM 721 O O . GLU A 1 92 ? 0.518 -8.820 -19.827 1.00 64.69 92 GLU A O 1
ATOM 726 N N . ASP A 1 93 ? 0.180 -6.985 -18.566 1.00 65.88 93 ASP A N 1
ATOM 727 C CA . ASP A 1 93 ? -0.911 -6.39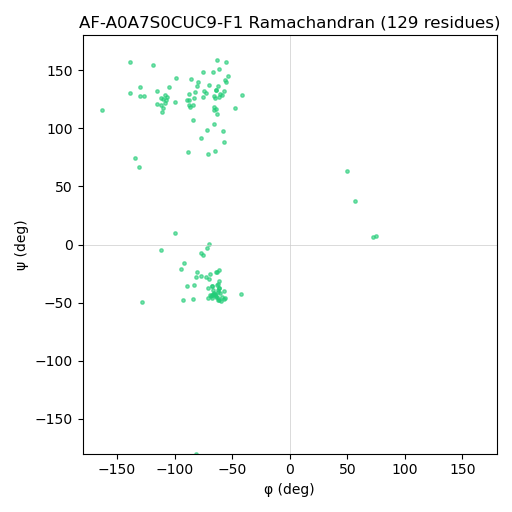3 -19.366 1.00 65.88 93 ASP A CA 1
ATOM 728 C C . ASP A 1 93 ? -0.513 -5.181 -20.236 1.00 65.88 93 ASP A C 1
ATOM 730 O O . ASP A 1 93 ? -1.331 -4.660 -20.997 1.00 65.88 93 ASP A O 1
ATOM 734 N N . ARG A 1 94 ? 0.731 -4.695 -20.144 1.00 66.50 94 ARG A N 1
ATOM 735 C CA . ARG A 1 94 ? 1.221 -3.517 -20.893 1.00 66.50 94 ARG A CA 1
ATOM 736 C C . ARG A 1 94 ? 2.644 -3.755 -21.407 1.00 66.50 94 ARG A C 1
ATOM 738 O O . ARG A 1 94 ? 3.338 -4.608 -20.859 1.00 66.50 94 ARG A O 1
ATOM 745 N N . PRO A 1 95 ? 3.101 -3.052 -22.461 1.00 67.69 95 PRO A N 1
ATOM 746 C CA . PRO A 1 95 ? 4.497 -3.137 -22.879 1.00 67.69 95 PRO A CA 1
ATOM 747 C C . PRO A 1 95 ? 5.417 -2.775 -21.711 1.00 67.69 95 PRO A C 1
ATOM 749 O O . PRO A 1 95 ? 5.102 -1.881 -20.922 1.00 67.69 95 PRO A O 1
ATOM 752 N N . ALA A 1 96 ? 6.538 -3.489 -21.597 1.00 66.00 96 ALA A N 1
ATOM 753 C CA . ALA A 1 96 ? 7.545 -3.164 -20.601 1.00 66.00 96 ALA A CA 1
ATOM 754 C C . ALA A 1 96 ? 7.998 -1.707 -20.810 1.00 66.00 96 ALA A C 1
ATOM 756 O O . ALA A 1 96 ? 8.262 -1.330 -21.960 1.00 66.00 96 ALA A O 1
ATOM 757 N N . PRO A 1 97 ? 8.052 -0.896 -19.741 1.00 68.88 97 PRO A N 1
ATOM 758 C CA . PRO A 1 97 ? 8.535 0.474 -19.831 1.00 68.88 97 PRO A CA 1
ATOM 759 C C . PRO A 1 97 ? 9.939 0.484 -20.431 1.00 68.88 97 PRO A C 1
ATOM 761 O O . PRO A 1 97 ? 10.766 -0.394 -20.169 1.00 68.88 97 PRO A O 1
ATOM 764 N N . THR A 1 98 ? 10.178 1.455 -21.300 1.00 69.38 98 THR A N 1
ATOM 765 C CA . THR A 1 98 ? 11.411 1.533 -22.089 1.00 69.38 98 THR A CA 1
ATOM 766 C C . THR A 1 98 ? 12.461 2.417 -21.439 1.00 69.38 98 THR A C 1
ATOM 768 O O . THR A 1 98 ? 13.650 2.255 -21.724 1.00 69.38 98 THR A O 1
ATOM 771 N N . THR A 1 99 ? 12.039 3.314 -20.548 1.00 83.31 99 THR A N 1
ATOM 772 C CA . THR A 1 99 ? 12.920 4.213 -19.805 1.00 83.31 99 THR A CA 1
ATOM 773 C C . THR A 1 99 ? 12.817 3.976 -18.302 1.00 83.31 99 THR A C 1
ATOM 775 O O . THR A 1 99 ? 11.813 3.500 -17.776 1.00 83.31 99 THR A O 1
ATOM 778 N N . GLU A 1 100 ? 13.890 4.313 -17.594 1.00 82.88 100 GLU A N 1
ATOM 779 C CA . GLU A 1 100 ? 13.930 4.276 -16.132 1.00 82.88 100 GLU A CA 1
ATOM 780 C C . GLU A 1 100 ? 12.916 5.258 -15.513 1.00 82.88 100 GLU A C 1
ATOM 782 O O . GLU A 1 100 ? 12.290 4.956 -14.501 1.00 82.88 100 GLU A O 1
ATOM 787 N N . GLU A 1 101 ? 12.692 6.398 -16.167 1.00 86.75 101 GLU A N 1
ATOM 788 C CA . GLU A 1 101 ? 11.720 7.418 -15.758 1.00 86.75 101 GLU A CA 1
ATOM 789 C C . GLU A 1 101 ? 10.284 6.871 -15.773 1.00 86.75 101 GLU A C 1
ATOM 791 O O . GLU A 1 101 ? 9.574 7.003 -14.779 1.00 86.75 101 GLU A O 1
ATOM 796 N N . GLU A 1 102 ? 9.892 6.155 -16.835 1.00 84.94 102 GLU A N 1
ATOM 797 C CA . GLU A 1 102 ? 8.578 5.499 -16.933 1.00 84.94 102 GLU A CA 1
ATOM 798 C C . GLU A 1 102 ? 8.379 4.446 -15.830 1.00 84.94 102 GLU A C 1
ATOM 800 O O . GLU A 1 102 ? 7.283 4.298 -15.283 1.00 84.94 102 GLU A O 1
ATOM 805 N N . VAL A 1 103 ? 9.437 3.704 -15.475 1.00 86.12 103 VAL A N 1
ATOM 806 C CA . VAL A 1 103 ? 9.387 2.732 -14.371 1.00 86.12 103 VAL A CA 1
ATOM 807 C C . VAL A 1 103 ? 9.130 3.443 -13.046 1.00 86.12 103 VAL A C 1
ATOM 809 O O . VAL A 1 103 ? 8.302 2.977 -12.261 1.00 86.12 103 VAL A O 1
ATOM 812 N N . PHE A 1 104 ? 9.815 4.558 -12.788 1.00 88.62 104 PHE A N 1
ATOM 813 C CA . PHE A 1 104 ? 9.632 5.316 -11.554 1.00 88.62 104 PHE A CA 1
ATOM 814 C C . PHE A 1 104 ? 8.232 5.910 -11.438 1.00 88.62 104 PHE A C 1
ATOM 816 O O . PHE A 1 104 ? 7.633 5.783 -10.374 1.00 88.62 104 PHE A O 1
ATOM 823 N N . GLU A 1 105 ? 7.679 6.468 -12.517 1.00 88.62 105 GLU A N 1
ATOM 824 C CA . GLU A 1 105 ? 6.284 6.931 -12.546 1.00 88.62 105 GLU A CA 1
ATOM 825 C C . GLU A 1 105 ? 5.321 5.796 -12.178 1.00 88.62 105 GLU A C 1
ATOM 827 O O . GLU A 1 105 ? 4.494 5.940 -11.282 1.00 88.62 105 GLU A O 1
ATOM 832 N N . CYS A 1 106 ? 5.516 4.609 -12.759 1.00 86.75 106 CYS A N 1
ATOM 833 C CA . CYS A 1 106 ? 4.704 3.439 -12.430 1.00 86.75 106 CYS A CA 1
ATOM 834 C C . CYS A 1 106 ? 4.819 3.004 -10.963 1.00 86.75 106 CYS A C 1
ATOM 836 O O . CYS A 1 106 ? 3.840 2.531 -10.384 1.00 86.75 106 CYS A O 1
ATOM 838 N N . ILE A 1 107 ? 6.016 3.099 -10.379 1.00 90.19 107 ILE A N 1
ATOM 839 C CA . ILE A 1 107 ? 6.239 2.776 -8.967 1.00 90.19 107 ILE A CA 1
ATOM 840 C C . ILE A 1 107 ? 5.536 3.811 -8.084 1.00 90.19 107 ILE A C 1
ATOM 842 O O . ILE A 1 107 ? 4.877 3.422 -7.119 1.00 90.19 107 ILE A O 1
ATOM 846 N N . PHE A 1 108 ? 5.647 5.102 -8.410 1.00 91.06 108 PHE A N 1
ATOM 847 C CA . PHE A 1 108 ? 4.997 6.175 -7.659 1.00 91.06 108 PHE A CA 1
ATOM 848 C C . PHE A 1 108 ? 3.478 6.040 -7.687 1.00 91.06 108 PHE A C 1
ATOM 850 O O . PHE A 1 108 ? 2.872 5.998 -6.619 1.00 91.06 108 PHE A O 1
ATOM 857 N N . ASP A 1 109 ? 2.885 5.819 -8.860 1.00 88.75 109 ASP A N 1
ATOM 858 C CA . ASP A 1 109 ? 1.442 5.603 -8.998 1.00 88.75 109 ASP A CA 1
ATOM 859 C C . ASP A 1 109 ? 0.956 4.414 -8.153 1.00 88.75 109 ASP A C 1
ATOM 861 O O . ASP A 1 109 ? -0.102 4.459 -7.518 1.00 88.75 109 ASP A O 1
ATOM 865 N N . TYR A 1 110 ? 1.741 3.331 -8.110 1.00 90.50 110 TYR A N 1
ATOM 866 C CA . TYR A 1 110 ? 1.395 2.150 -7.324 1.00 90.50 110 TYR A CA 1
ATOM 867 C C . TYR A 1 110 ? 1.470 2.419 -5.815 1.00 90.50 110 TYR A C 1
ATOM 869 O O . TYR A 1 110 ? 0.574 2.015 -5.069 1.00 90.50 110 TYR A O 1
ATOM 877 N N . ILE A 1 111 ? 2.514 3.117 -5.356 1.00 92.44 111 ILE A N 1
ATOM 878 C CA . ILE A 1 111 ? 2.657 3.513 -3.949 1.00 92.44 111 ILE A CA 1
ATOM 879 C C . ILE A 1 111 ? 1.533 4.467 -3.547 1.00 92.44 111 ILE A C 1
ATOM 881 O O . ILE A 1 111 ? 0.932 4.263 -2.492 1.00 92.44 111 ILE A O 1
ATOM 885 N N . ASP A 1 112 ? 1.215 5.460 -4.376 1.00 91.06 112 ASP A N 1
ATOM 886 C CA . ASP A 1 112 ? 0.171 6.445 -4.095 1.00 91.06 112 ASP A CA 1
ATOM 887 C C . ASP A 1 112 ? -1.198 5.779 -3.977 1.00 91.06 112 ASP A C 1
ATOM 889 O O . ASP A 1 112 ? -1.945 6.049 -3.031 1.00 91.06 112 ASP A O 1
ATOM 893 N N . ARG A 1 113 ? -1.496 4.811 -4.852 1.00 89.75 113 ARG A N 1
ATOM 894 C CA . ARG A 1 113 ? -2.711 4.000 -4.741 1.00 89.75 113 ARG A CA 1
ATOM 895 C C . ARG A 1 113 ? -2.753 3.207 -3.430 1.00 89.75 113 ARG A C 1
ATOM 897 O O . ARG A 1 113 ? -3.761 3.243 -2.724 1.00 89.75 113 ARG A O 1
ATOM 904 N N . LEU A 1 114 ? -1.666 2.519 -3.060 1.00 91.44 114 LEU A N 1
ATOM 905 C CA . LEU A 1 114 ? -1.583 1.784 -1.786 1.00 91.44 114 LEU A CA 1
ATOM 906 C C . LEU A 1 114 ? -1.753 2.711 -0.575 1.00 91.44 114 LEU A C 1
ATOM 908 O O . LEU A 1 114 ? -2.449 2.376 0.388 1.00 91.44 114 LEU A O 1
ATOM 912 N N . PHE A 1 115 ? -1.130 3.885 -0.626 1.00 92.00 115 PHE A N 1
ATOM 913 C CA . PHE A 1 115 ? -1.202 4.882 0.429 1.00 92.00 115 PHE A CA 1
ATOM 914 C C . PHE A 1 115 ? -2.624 5.435 0.584 1.00 92.00 115 PHE A C 1
ATOM 916 O O . PHE A 1 115 ? -3.117 5.528 1.711 1.00 92.00 115 PHE A O 1
ATOM 923 N N . ALA A 1 116 ? -3.312 5.729 -0.522 1.00 90.69 116 ALA A N 1
ATOM 924 C CA . ALA A 1 116 ? -4.687 6.228 -0.521 1.00 90.69 116 ALA A CA 1
ATOM 925 C C . ALA A 1 116 ? -5.689 5.225 0.077 1.00 90.69 116 ALA A C 1
ATOM 927 O O . ALA A 1 116 ? -6.619 5.637 0.780 1.00 90.69 116 ALA A O 1
ATOM 928 N N . MET A 1 117 ? -5.465 3.924 -0.145 1.00 90.38 117 MET A N 1
ATOM 929 C CA . MET A 1 117 ? -6.277 2.838 0.416 1.00 90.38 117 MET A CA 1
ATOM 930 C C . MET A 1 117 ? -6.082 2.658 1.927 1.00 90.38 117 MET A C 1
ATOM 932 O O . MET A 1 117 ? -7.045 2.493 2.678 1.00 90.38 117 MET A O 1
ATOM 936 N N . VAL A 1 118 ? -4.830 2.663 2.395 1.00 92.00 118 VAL A N 1
ATOM 937 C CA . VAL A 1 118 ? -4.504 2.317 3.790 1.00 92.00 118 VAL A CA 1
ATOM 938 C C . VAL A 1 118 ? -4.526 3.535 4.717 1.00 92.00 118 VAL A C 1
ATOM 940 O O . VAL A 1 118 ? -4.945 3.415 5.868 1.00 92.00 118 VAL A O 1
ATOM 943 N N . ARG A 1 119 ? -4.109 4.712 4.238 1.00 93.00 119 ARG A N 1
ATOM 944 C CA . ARG A 1 119 ? -4.019 5.970 5.008 1.00 93.00 119 ARG A CA 1
ATOM 945 C C . ARG A 1 119 ? -3.277 5.817 6.351 1.00 93.00 119 ARG A C 1
ATOM 947 O O . ARG A 1 119 ? -3.882 6.019 7.408 1.00 93.00 119 ARG A O 1
ATOM 954 N N . PRO A 1 120 ? -1.976 5.457 6.351 1.00 95.12 120 PRO A N 1
ATOM 955 C CA . PRO A 1 120 ? -1.219 5.276 7.589 1.00 95.12 120 PRO A CA 1
ATOM 956 C C . PRO A 1 120 ? -1.098 6.589 8.380 1.00 95.12 120 PRO A C 1
ATOM 958 O O . PRO A 1 120 ? -0.735 7.628 7.830 1.00 95.12 120 PRO A O 1
ATOM 961 N N . ARG A 1 121 ? -1.365 6.550 9.690 1.00 94.19 121 ARG A N 1
ATOM 962 C CA . ARG A 1 121 ? -1.376 7.747 10.558 1.00 94.19 121 ARG A CA 1
ATOM 963 C C . ARG A 1 121 ? -0.054 8.061 11.249 1.00 94.19 121 ARG A C 1
ATOM 965 O O . ARG A 1 121 ? 0.104 9.167 11.762 1.00 94.19 121 ARG A O 1
ATOM 972 N N . LYS A 1 122 ? 0.879 7.108 11.301 1.00 94.69 122 LYS A N 1
ATOM 973 C CA . LYS A 1 122 ? 2.137 7.246 12.052 1.00 94.69 122 LYS A CA 1
ATOM 974 C C . LYS A 1 122 ? 3.369 6.925 11.223 1.00 94.69 122 LYS A C 1
ATOM 976 O O . LYS A 1 122 ? 4.324 7.696 11.261 1.00 94.69 122 LYS A O 1
ATOM 981 N N . LEU A 1 123 ? 3.377 5.794 10.519 1.00 95.88 123 LEU A N 1
ATOM 982 C CA . LEU A 1 123 ? 4.576 5.300 9.845 1.00 95.88 123 LEU A CA 1
ATOM 983 C C . LEU A 1 123 ? 4.263 4.740 8.459 1.00 95.88 123 LEU A C 1
ATOM 985 O O . LEU A 1 123 ? 3.422 3.857 8.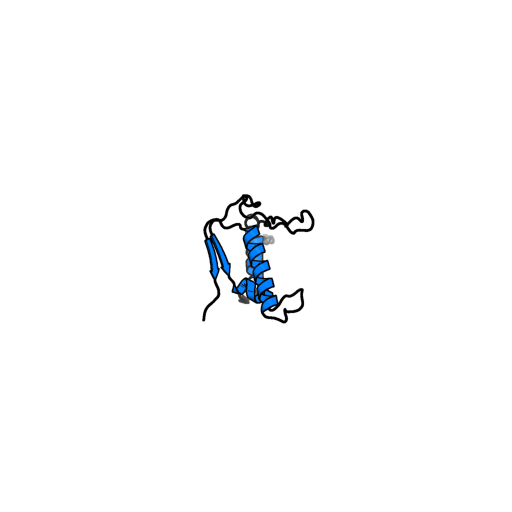314 1.00 95.88 123 LEU A O 1
ATOM 989 N N . LEU A 1 124 ? 5.026 5.191 7.469 1.00 96.19 124 LEU A N 1
ATOM 990 C CA . LEU A 1 124 ? 5.208 4.503 6.198 1.00 96.19 124 LEU A CA 1
ATOM 991 C C . LEU A 1 124 ? 6.642 3.972 6.162 1.00 96.19 124 LEU A C 1
ATOM 993 O O . LEU A 1 124 ? 7.591 4.751 6.231 1.00 96.19 124 LEU A O 1
ATOM 997 N N . TYR A 1 125 ? 6.799 2.654 6.089 1.00 96.62 125 TYR A N 1
ATOM 998 C CA . TYR A 1 125 ? 8.096 1.994 5.999 1.00 96.62 125 TYR A CA 1
ATOM 999 C C . TYR A 1 125 ? 8.217 1.290 4.652 1.00 96.62 125 TYR A C 1
ATOM 1001 O O . TYR A 1 125 ? 7.418 0.411 4.349 1.00 96.62 125 TYR A O 1
ATOM 1009 N N . MET A 1 126 ? 9.221 1.658 3.863 1.00 94.94 126 MET A N 1
ATOM 1010 C CA . MET A 1 126 ? 9.501 1.053 2.560 1.00 94.94 126 MET A CA 1
ATOM 1011 C C . MET A 1 12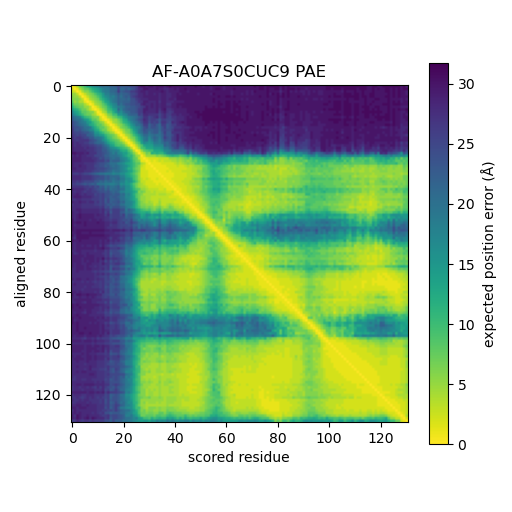6 ? 10.799 0.254 2.660 1.00 94.94 126 MET A C 1
ATOM 1013 O O . MET A 1 126 ? 11.863 0.826 2.898 1.00 94.94 126 MET A O 1
ATOM 1017 N N . ALA A 1 127 ? 10.697 -1.067 2.527 1.00 94.12 127 ALA A N 1
ATOM 1018 C CA . ALA A 1 127 ? 11.817 -1.994 2.595 1.00 94.12 127 ALA A CA 1
ATOM 1019 C C . ALA A 1 127 ? 12.254 -2.376 1.181 1.00 94.12 127 ALA A C 1
ATOM 1021 O O . ALA A 1 127 ? 11.452 -2.901 0.414 1.00 94.12 127 ALA A O 1
ATOM 1022 N N . ILE A 1 128 ? 13.518 -2.127 0.851 1.00 92.31 128 ILE A N 1
ATOM 1023 C CA . ILE A 1 128 ? 14.160 -2.629 -0.368 1.00 92.31 128 ILE A CA 1
ATOM 1024 C C . ILE A 1 128 ? 15.146 -3.702 0.081 1.00 92.31 128 ILE A C 1
ATOM 1026 O O . ILE A 1 128 ? 15.941 -3.434 0.989 1.00 92.31 128 ILE A O 1
ATOM 1030 N N . ASP A 1 129 ? 15.101 -4.894 -0.520 1.00 88.69 129 ASP A N 1
ATOM 1031 C CA . ASP A 1 129 ? 16.060 -5.932 -0.139 1.00 88.69 129 ASP A CA 1
ATOM 1032 C C . ASP A 1 129 ? 17.476 -5.488 -0.507 1.00 88.69 129 ASP A C 1
ATOM 1034 O O . ASP A 1 129 ? 17.777 -5.119 -1.645 1.00 88.69 129 ASP A O 1
ATOM 1038 N N . GLY A 1 130 ? 18.344 -5.524 0.498 1.00 85.56 130 GLY A N 1
ATOM 1039 C CA . GLY A 1 130 ? 19.780 -5.388 0.322 1.00 85.56 130 GLY A CA 1
ATOM 1040 C C . GLY A 1 130 ? 20.433 -6.706 -0.097 1.00 85.56 130 GLY A C 1
ATOM 1041 O O . GLY A 1 130 ? 19.777 -7.739 -0.231 1.00 85.56 130 GLY A O 1
ATOM 1042 N N . VAL A 1 131 ? 21.752 -6.649 -0.274 1.00 66.88 131 VAL A N 1
ATOM 1043 C CA . VAL A 1 131 ? 22.621 -7.810 -0.538 1.00 66.88 131 VAL A CA 1
ATOM 1044 C C . VAL A 1 131 ? 23.096 -8.439 0.766 1.00 66.88 131 VAL A C 1
ATOM 1046 O O . VAL A 1 131 ? 23.436 -7.667 1.692 1.00 66.88 131 VAL A O 1
#

Sequence (131 aa):
ACPRAAPRNPSPHPRVDPRRRCQGSAMGVPAFYRWLSEKYPLIIKDVIEDEPFEADGTPCPVDTSAPNPNGQEFDNLYLDMNGIIHPCFHPEDRPAPTTEEEVFECIFDYIDRLFAMVRPRKLLYMAIDGV

Organism: Micromonas pusilla (NCBI:txid38833)

Foldseek 3Di:
DDDDDDDDDDDDDPPPDPPPPPPPDPCPPVNVVVVCCVVPVVVDDDFDADDFDDDPNDTDDQPLVDDAPVNDAAAEDEAEVCVQQVCLQPPPPDPGDPDPVSSVVSSVVVVSRVCRRHSHNHYYHYDYDDD

Nearest PDB structures (foldseek):
  9exs-assembly1_B  TM=9.507E-01  e=2.492E-11  Thermochaetoides thermophila
  7opk-assembly1_A  TM=9.371E-01  e=3.734E-11  Thermochaetoides thermophila DSM 1495
  3fqd-assembly1_A  TM=9.154E-01  e=1.026E-10  Schizosaccharomyces pombe
  5fir-assembly4_G  TM=9.725E-01  e=1.330E-09  Caenorhabditis elegans
  9fms-assembly1_B  TM=9.191E-01  e=1.593E-07  Saccharomyces cerevisiae

InterPro domains:
  IPR004859 Xrn1, N-terminal [PF03159] (27-131)
  IPR027073 5'-3' exoribonuclease [PTHR12341] (27-131)

pLDDT: mean 76.56, std 17.99, range [34.47, 96.62]

Radius of gyration: 26.54 Å; Cα contacts (8 Å, |Δi|>4): 94; chains: 1; bounding box: 50×100×36 Å

Mean predicted aligned error: 13.63 Å

Solvent-accessible surface area (backbone atoms only — not comparable to full-atom values): 8669 Å² total; per-residue (Å²): 142,81,84,85,81,77,86,81,80,84,76,98,68,86,79,78,67,91,75,73,70,84,72,84,61,78,71,47,73,69,57,46,50,51,52,48,46,75,74,43,60,85,77,68,74,86,82,54,71,82,76,64,51,71,56,95,92,41,81,40,75,66,73,56,86,54,82,43,83,70,77,54,86,35,49,67,42,78,41,59,40,60,77,52,52,54,49,48,64,58,40,93,89,50,81,56,59,90,47,72,66,56,35,49,53,54,51,51,56,50,50,51,53,53,44,61,52,48,38,53,75,75,36,82,44,80,46,68,86,78,136

Secondary structure (DSSP, 8-state):
--PPPPPPPPP------TT---------HHHHHHHHHHH-GGG--PPP-PPPEEETTEEEPP-TTSPPTTS--EEEEEEEHHHHHHHHHS-SSSPPPSSHHHHHHHHHHHHHHHHHHH-EEEEEEEE----